Protein AF-A0A9D7JY23-F1 (afdb_monomer_lite)

Foldseek 3Di:
DDDPDPDPDDDDDDDDDPAQWDADPNDTDGNDPPDDDDDDDDPDDDDPVCVVCVVVVVVVVVVVVPD

Sequence (67 aa):
MRFSRNQPLVYKALVTLKAMKLEMDGEKFPLSAGMQTSAEIMLGTRTVAEYLLSPVRKAWHEAGRER

Structure (mmCIF, N/CA/C/O backbone):
data_AF-A0A9D7JY23-F1
#
_entry.id   AF-A0A9D7JY23-F1
#
loop_
_atom_site.group_PDB
_atom_site.id
_atom_site.type_symbol
_atom_site.label_atom_id
_atom_site.label_alt_id
_atom_site.label_comp_id
_atom_site.label_asym_id
_atom_site.label_entity_id
_atom_site.label_seq_id
_atom_site.pdbx_PDB_ins_code
_atom_site.Cartn_x
_atom_site.Cartn_y
_atom_site.Cartn_z
_atom_site.occupancy
_atom_site.B_iso_or_equiv
_atom_site.auth_seq_id
_atom_site.auth_comp_id
_atom_site.auth_asym_id
_atom_site.auth_atom_id
_atom_site.pdbx_PDB_model_num
ATOM 1 N N . MET A 1 1 ? 28.147 35.772 -7.598 1.00 39.53 1 MET A N 1
ATOM 2 C CA . MET A 1 1 ? 27.452 34.840 -6.682 1.00 39.53 1 MET A CA 1
ATOM 3 C C . MET A 1 1 ? 26.422 34.056 -7.496 1.00 39.53 1 MET A C 1
ATOM 5 O O . MET A 1 1 ? 25.425 34.633 -7.906 1.00 39.53 1 MET A O 1
ATOM 9 N N . ARG A 1 2 ? 26.718 32.806 -7.884 1.00 41.94 2 ARG A N 1
ATOM 10 C CA . ARG A 1 2 ? 25.844 31.990 -8.753 1.00 41.94 2 ARG A CA 1
ATOM 11 C C . ARG A 1 2 ? 25.002 31.046 -7.891 1.00 41.94 2 ARG A C 1
ATOM 13 O O . ARG A 1 2 ? 25.541 30.098 -7.338 1.00 41.94 2 ARG A O 1
ATOM 20 N N . PHE A 1 3 ? 23.692 31.275 -7.822 1.00 57.09 3 PHE A N 1
ATOM 21 C CA . PHE A 1 3 ? 22.735 30.246 -7.413 1.00 57.09 3 PHE A CA 1
ATOM 22 C C . PHE A 1 3 ? 22.248 29.527 -8.672 1.00 57.09 3 PHE A C 1
ATOM 24 O O . PHE A 1 3 ? 21.448 30.078 -9.422 1.00 57.09 3 PHE A O 1
ATOM 31 N N . SER A 1 4 ? 22.710 28.303 -8.920 1.00 59.22 4 SER A N 1
ATOM 32 C CA . SER A 1 4 ? 21.966 27.369 -9.773 1.00 59.22 4 SER A CA 1
ATOM 33 C C . SER A 1 4 ? 21.175 26.445 -8.861 1.00 59.22 4 SER A C 1
ATOM 35 O O . SER A 1 4 ? 21.689 25.481 -8.302 1.00 59.22 4 SER A O 1
ATOM 37 N N . ARG A 1 5 ? 19.915 26.839 -8.658 1.00 60.75 5 ARG A N 1
ATOM 38 C CA . ARG A 1 5 ? 18.864 26.067 -8.001 1.00 60.75 5 ARG A CA 1
ATOM 39 C C . ARG A 1 5 ? 18.504 24.891 -8.900 1.00 60.75 5 ARG A C 1
ATOM 41 O O . ARG A 1 5 ? 17.791 25.075 -9.875 1.00 60.75 5 ARG A O 1
ATOM 48 N N 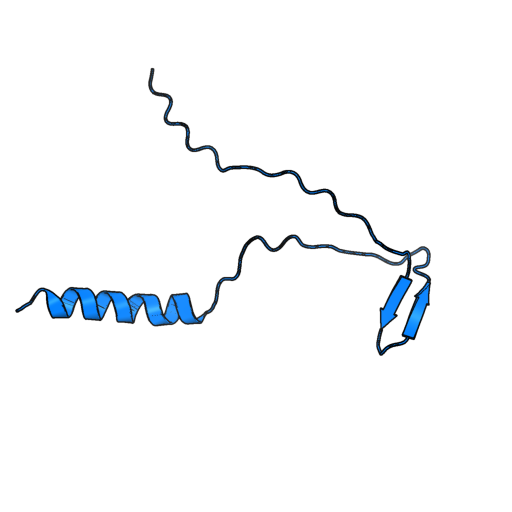. ASN A 1 6 ? 18.955 23.699 -8.546 1.00 63.16 6 ASN A N 1
ATOM 49 C CA . ASN A 1 6 ? 18.266 22.478 -8.948 1.00 63.16 6 ASN A CA 1
ATOM 50 C C . ASN A 1 6 ? 18.117 21.586 -7.715 1.00 63.16 6 ASN A C 1
ATOM 52 O O . ASN A 1 6 ? 18.679 20.497 -7.639 1.00 63.16 6 ASN A O 1
ATOM 56 N N . GLN A 1 7 ? 17.436 22.111 -6.691 1.00 70.00 7 GLN A N 1
ATOM 57 C CA . GLN A 1 7 ? 16.983 21.259 -5.599 1.00 70.00 7 GLN A CA 1
ATOM 58 C C . GLN A 1 7 ? 15.847 20.386 -6.139 1.00 70.00 7 GLN A C 1
ATOM 60 O O . GLN A 1 7 ? 14.920 20.932 -6.744 1.00 70.00 7 GLN A O 1
ATOM 65 N N . PRO A 1 8 ? 15.915 19.057 -5.964 1.00 72.06 8 PRO A N 1
ATOM 66 C CA . PRO A 1 8 ? 14.832 18.176 -6.368 1.00 72.06 8 PRO A CA 1
ATOM 67 C C . PRO A 1 8 ? 13.538 18.587 -5.659 1.00 72.06 8 PRO A C 1
ATOM 69 O O . PRO A 1 8 ? 13.553 18.963 -4.486 1.00 72.06 8 PRO A O 1
ATOM 72 N N . LEU A 1 9 ? 12.421 18.535 -6.383 1.00 78.81 9 LEU A N 1
ATOM 73 C CA . LEU A 1 9 ? 11.101 18.811 -5.824 1.00 78.81 9 LEU A CA 1
ATOM 74 C C . LEU A 1 9 ? 10.780 17.732 -4.784 1.00 78.81 9 LEU A C 1
ATOM 76 O O . LEU A 1 9 ? 10.670 16.554 -5.118 1.00 78.81 9 LEU A O 1
ATOM 80 N N . VAL A 1 10 ? 10.658 18.135 -3.520 1.00 83.19 10 VAL A N 1
ATOM 81 C CA . VAL A 1 10 ? 10.263 17.247 -2.422 1.00 83.19 10 VAL A CA 1
ATOM 82 C C . VAL A 1 10 ? 8.783 17.460 -2.141 1.00 83.19 10 VAL A C 1
ATOM 84 O O . VAL A 1 10 ? 8.346 18.586 -1.902 1.00 83.19 10 VAL A O 1
ATOM 87 N N . TYR A 1 11 ? 8.019 16.371 -2.136 1.00 84.88 11 TYR A N 1
ATOM 88 C CA . TYR A 1 11 ? 6.591 16.381 -1.838 1.00 84.88 11 TYR A CA 1
ATOM 89 C C . TYR A 1 11 ? 6.326 15.689 -0.503 1.00 84.88 11 TYR A C 1
ATOM 91 O O . TYR A 1 11 ? 6.932 14.665 -0.191 1.00 84.88 11 TYR A O 1
ATOM 99 N N . LYS A 1 12 ? 5.410 16.249 0.291 1.00 90.88 12 LYS A N 1
ATOM 100 C CA . LYS A 1 12 ? 4.928 15.608 1.520 1.00 90.88 12 LYS A CA 1
ATOM 101 C C . LYS A 1 12 ? 3.811 14.626 1.181 1.00 90.88 12 LYS A C 1
ATOM 103 O O . LYS A 1 12 ? 2.910 14.968 0.421 1.00 90.88 12 LYS A O 1
ATOM 108 N N . ALA A 1 13 ? 3.844 13.454 1.804 1.00 91.25 13 ALA A N 1
ATOM 109 C CA . ALA A 1 13 ? 2.776 12.466 1.748 1.00 91.25 13 ALA A CA 1
ATOM 110 C C . ALA A 1 13 ? 2.354 12.089 3.172 1.00 91.25 13 ALA A C 1
ATOM 112 O O . ALA A 1 13 ? 3.199 11.926 4.052 1.00 91.25 13 ALA A O 1
ATOM 113 N N . LEU A 1 14 ? 1.048 11.965 3.391 1.00 94.50 14 LEU A N 1
ATOM 114 C CA . LEU A 1 14 ? 0.475 11.432 4.623 1.00 94.50 14 LEU A CA 1
ATOM 115 C C . LEU A 1 14 ? -0.139 10.074 4.296 1.00 94.50 14 LEU A C 1
ATOM 117 O O . LEU A 1 14 ? -0.943 9.970 3.372 1.00 94.50 14 LEU A O 1
ATOM 121 N N . VAL A 1 15 ? 0.244 9.047 5.049 1.00 92.88 15 VAL A N 1
ATOM 122 C CA . VAL A 1 15 ? -0.266 7.684 4.884 1.00 92.88 15 VAL A CA 1
ATOM 123 C C . VAL A 1 15 ? -0.976 7.290 6.167 1.00 92.88 15 VAL A C 1
ATOM 125 O O . VAL A 1 15 ? -0.441 7.458 7.260 1.00 92.88 15 VAL A O 1
ATOM 128 N N . THR A 1 16 ? -2.195 6.783 6.030 1.00 93.94 16 THR A N 1
ATOM 129 C CA . THR A 1 16 ? -2.981 6.254 7.140 1.00 93.94 16 THR A CA 1
ATOM 130 C C . THR A 1 16 ? -3.668 4.976 6.701 1.00 93.94 16 THR A C 1
ATOM 132 O O . THR A 1 16 ? -4.018 4.808 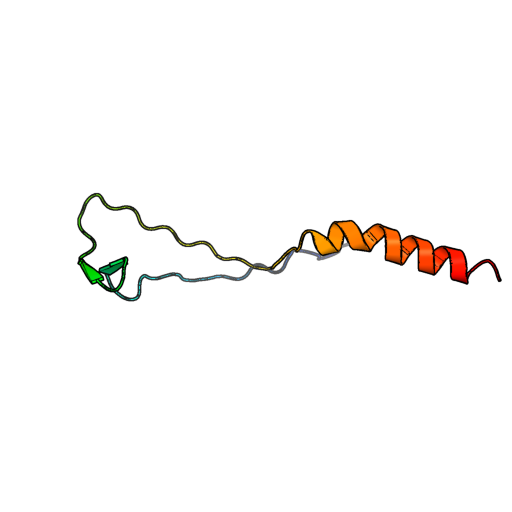5.529 1.00 93.94 16 THR A O 1
ATOM 135 N N . LEU A 1 17 ? -3.864 4.068 7.646 1.00 92.88 17 LEU A N 1
ATOM 136 C CA . LEU A 1 17 ? -4.596 2.849 7.386 1.00 92.88 17 LEU A CA 1
ATOM 137 C C . LEU A 1 17 ? -6.099 3.155 7.360 1.00 92.88 17 LEU A C 1
ATOM 139 O O . LEU A 1 17 ? -6.644 3.728 8.300 1.00 92.88 17 LEU A O 1
ATOM 143 N N . LYS A 1 18 ? -6.787 2.750 6.288 1.00 91.19 18 LYS A N 1
ATOM 144 C CA . LYS A 1 18 ? -8.232 2.993 6.127 1.00 91.19 18 LYS A CA 1
ATOM 145 C C . LYS A 1 18 ? -9.079 2.248 7.167 1.00 91.19 18 LYS A C 1
ATOM 147 O O . LYS A 1 18 ? -10.135 2.732 7.562 1.00 91.19 18 LYS A O 1
ATOM 152 N N . ALA A 1 19 ? -8.640 1.061 7.575 1.00 90.62 19 ALA A N 1
ATOM 153 C CA . ALA A 1 19 ? -9.292 0.249 8.594 1.00 90.62 19 ALA A CA 1
ATOM 154 C C . ALA A 1 19 ? -8.264 -0.663 9.262 1.00 90.62 19 ALA A C 1
ATOM 156 O O . ALA A 1 19 ? -7.397 -1.197 8.582 1.00 90.62 19 ALA A O 1
ATOM 157 N N . MET A 1 20 ? -8.408 -0.909 10.565 1.00 92.19 20 MET A N 1
ATOM 158 C CA . MET A 1 20 ? -7.561 -1.837 11.328 1.00 92.19 20 MET A CA 1
ATOM 159 C C . MET A 1 20 ? -7.901 -3.307 11.020 1.00 92.19 20 MET A C 1
ATOM 161 O O . MET A 1 20 ? -8.288 -4.069 11.906 1.00 92.19 20 MET A O 1
ATOM 165 N N . LYS A 1 21 ? -7.833 -3.695 9.743 1.00 93.25 21 LYS A N 1
ATOM 166 C CA . LYS A 1 21 ? -8.173 -5.031 9.248 1.00 93.25 21 LYS A CA 1
ATOM 167 C C . LYS A 1 21 ? -7.135 -5.509 8.237 1.00 93.25 21 LYS A C 1
ATOM 169 O O . LYS A 1 21 ? -6.707 -4.736 7.386 1.00 93.25 21 LYS A O 1
ATOM 174 N N . LEU A 1 22 ? -6.779 -6.781 8.333 1.00 91.38 22 LEU A N 1
ATOM 175 C CA . LEU A 1 22 ? -5.996 -7.520 7.353 1.00 91.38 22 LEU A CA 1
ATOM 176 C C . LEU A 1 22 ? -6.965 -8.256 6.424 1.00 91.38 22 LEU A C 1
ATOM 178 O O . LEU A 1 22 ? -7.856 -8.959 6.901 1.00 91.38 22 LEU A O 1
ATOM 182 N N . GLU A 1 23 ? -6.797 -8.082 5.117 1.00 92.25 23 GLU A N 1
ATOM 183 C CA . GLU A 1 23 ? -7.515 -8.842 4.092 1.00 92.25 23 GLU A CA 1
ATOM 184 C C . GLU A 1 23 ? -6.582 -9.903 3.512 1.00 92.25 23 GLU A C 1
ATOM 186 O O . GLU A 1 23 ? -5.506 -9.576 3.011 1.00 92.25 23 GLU A O 1
ATOM 191 N N . MET A 1 24 ? -6.986 -11.167 3.610 1.00 89.75 24 MET A N 1
ATOM 192 C CA . MET A 1 24 ? -6.222 -12.317 3.129 1.00 89.75 24 MET A CA 1
ATOM 193 C C . MET A 1 24 ? -7.203 -13.372 2.625 1.00 89.75 24 MET A C 1
ATOM 195 O O . MET A 1 24 ? -8.170 -13.676 3.316 1.00 89.75 24 MET A O 1
ATOM 199 N N . ASP A 1 25 ? -6.991 -13.875 1.408 1.00 92.00 25 ASP A N 1
ATOM 200 C CA . ASP A 1 25 ? -7.820 -14.918 0.779 1.00 92.00 25 ASP A CA 1
ATOM 201 C C . ASP A 1 25 ? -9.336 -14.623 0.766 1.00 92.00 25 ASP A C 1
ATOM 203 O O . ASP A 1 25 ? -10.173 -15.519 0.795 1.00 92.00 25 ASP A O 1
ATOM 207 N N . GLY A 1 26 ? -9.707 -13.339 0.710 1.00 93.69 26 GLY A N 1
ATOM 208 C CA . GLY A 1 26 ? -11.102 -12.885 0.730 1.00 93.69 26 GLY A CA 1
ATOM 209 C C . GLY A 1 26 ? -11.718 -12.756 2.129 1.00 93.69 26 GLY A C 1
ATOM 210 O O . GLY A 1 26 ? -12.822 -12.221 2.255 1.00 93.69 26 GLY A O 1
ATOM 211 N N . GLU A 1 27 ? -11.005 -13.161 3.180 1.00 93.69 27 GLU A N 1
ATOM 212 C CA . GLU A 1 27 ? -11.422 -13.016 4.573 1.00 93.69 27 GLU A CA 1
ATOM 213 C C . GLU A 1 27 ? -10.825 -11.768 5.235 1.00 93.69 27 GLU A C 1
ATOM 215 O O . GLU A 1 27 ? -9.779 -11.246 4.839 1.00 93.69 27 GLU A O 1
ATOM 220 N N . LYS A 1 28 ? -11.527 -11.261 6.258 1.00 93.00 28 LYS A N 1
ATOM 221 C CA . LYS A 1 28 ? -11.156 -10.047 6.998 1.00 93.00 28 LYS A CA 1
ATOM 222 C C . LYS A 1 28 ? -10.839 -10.387 8.443 1.00 93.00 28 LYS A C 1
ATOM 224 O O . LYS A 1 28 ? -11.732 -10.769 9.196 1.00 93.00 28 LYS A O 1
ATOM 229 N N . PHE A 1 29 ? -9.608 -10.116 8.851 1.00 91.44 29 PHE A N 1
ATOM 230 C CA . PHE A 1 29 ? -9.135 -10.323 10.216 1.00 91.44 29 PHE A CA 1
ATOM 231 C C . PHE A 1 29 ? -8.866 -8.979 10.898 1.00 91.44 29 PHE A C 1
ATOM 233 O O . PHE A 1 29 ? -8.368 -8.059 10.249 1.00 91.44 29 PHE A O 1
ATOM 240 N N . PRO A 1 30 ? -9.181 -8.809 12.191 1.00 91.44 30 PRO A N 1
ATOM 241 C CA . PRO A 1 30 ? -8.791 -7.608 12.921 1.00 91.44 30 PRO A CA 1
ATOM 242 C C . PRO A 1 30 ? -7.265 -7.555 13.076 1.00 91.44 30 PRO A C 1
ATOM 244 O O . PRO A 1 30 ? -6.644 -8.525 13.517 1.00 91.44 30 PRO A O 1
ATOM 247 N N . LEU A 1 31 ? -6.656 -6.407 12.762 1.00 92.12 31 LEU A N 1
ATOM 248 C CA . LEU A 1 31 ? -5.252 -6.181 13.108 1.00 92.12 31 LEU A CA 1
ATOM 249 C C . LEU A 1 31 ? -5.131 -6.114 14.630 1.00 92.12 31 LEU A C 1
ATOM 251 O O . LEU A 1 31 ? -5.785 -5.299 15.280 1.00 92.12 31 LEU A O 1
ATOM 255 N N . SER A 1 32 ? -4.303 -6.995 15.183 1.00 89.38 32 SER A N 1
ATOM 256 C CA . SER A 1 32 ? -4.124 -7.158 16.624 1.00 89.38 32 SER A CA 1
ATOM 257 C C . SER A 1 32 ? -2.751 -6.663 17.071 1.00 89.38 32 SER A C 1
ATOM 259 O O . SER A 1 32 ? -1.830 -6.503 16.265 1.00 89.38 32 SER A O 1
ATOM 261 N N . ALA A 1 33 ? -2.609 -6.414 18.373 1.00 87.88 33 ALA A N 1
ATOM 262 C CA . ALA A 1 33 ? -1.330 -6.034 18.961 1.00 87.88 33 ALA A CA 1
ATOM 263 C C . ALA A 1 33 ? -0.247 -7.081 18.638 1.00 87.88 33 ALA A C 1
ATOM 265 O O . ALA A 1 33 ? -0.506 -8.282 18.663 1.00 87.88 33 ALA A O 1
ATOM 266 N N . GLY A 1 34 ? 0.959 -6.612 18.316 1.00 91.50 34 GLY A N 1
ATOM 267 C CA . GLY A 1 34 ? 2.078 -7.462 17.893 1.00 91.50 34 GLY A CA 1
ATOM 268 C C . GLY A 1 34 ? 2.209 -7.648 16.377 1.00 91.50 34 GLY A C 1
ATOM 269 O O . GLY A 1 34 ? 3.233 -8.151 15.927 1.00 91.50 34 GLY A O 1
ATOM 270 N N . MET A 1 35 ? 1.232 -7.207 15.577 1.00 91.94 35 MET A N 1
ATOM 271 C CA . MET A 1 35 ? 1.342 -7.200 14.113 1.00 91.94 35 MET A CA 1
ATOM 272 C C . MET A 1 35 ? 2.067 -5.945 13.602 1.00 91.94 35 MET A C 1
ATOM 274 O O . MET A 1 35 ? 1.915 -4.857 14.158 1.00 91.94 35 MET A O 1
ATOM 278 N N . GLN A 1 36 ? 2.818 -6.083 12.505 1.00 90.62 36 GLN A N 1
ATOM 279 C CA . GLN A 1 36 ? 3.504 -4.979 11.825 1.00 90.62 36 GLN A CA 1
ATOM 280 C C . GLN A 1 36 ? 2.816 -4.654 10.493 1.00 90.62 36 GLN A C 1
ATOM 282 O O . GLN A 1 36 ? 2.472 -5.550 9.728 1.00 90.62 36 GLN A O 1
ATOM 287 N N . THR A 1 37 ? 2.640 -3.364 10.197 1.00 90.81 37 THR A N 1
ATOM 288 C CA . THR A 1 37 ? 2.141 -2.867 8.902 1.00 90.81 37 THR A CA 1
ATOM 289 C C . THR A 1 37 ? 3.224 -2.030 8.223 1.00 90.81 37 THR A C 1
ATOM 291 O O . THR A 1 37 ? 3.933 -1.282 8.892 1.00 90.81 37 THR A O 1
ATOM 294 N N . SER A 1 38 ? 3.354 -2.153 6.901 1.00 92.06 38 SER A N 1
ATOM 295 C CA . SER A 1 38 ? 4.295 -1.384 6.078 1.00 92.06 38 SER A CA 1
ATOM 296 C C . SER A 1 38 ? 3.555 -0.718 4.919 1.00 92.06 38 SER A C 1
ATOM 298 O O . SER A 1 38 ? 2.571 -1.263 4.421 1.00 92.06 38 SER A O 1
ATOM 300 N N . ALA A 1 39 ? 4.031 0.449 4.492 1.00 92.50 39 ALA A N 1
ATOM 301 C CA . ALA A 1 39 ? 3.557 1.137 3.300 1.00 92.50 39 ALA A CA 1
ATOM 302 C C . ALA A 1 39 ? 4.753 1.718 2.539 1.00 92.50 39 ALA A C 1
ATOM 304 O O . ALA A 1 39 ? 5.641 2.320 3.141 1.00 92.50 39 ALA A O 1
ATOM 305 N N . GLU A 1 40 ? 4.753 1.567 1.217 1.00 91.25 40 GLU A N 1
ATOM 306 C CA . GLU A 1 40 ? 5.792 2.089 0.332 1.00 91.25 40 GLU A CA 1
ATOM 307 C C . GLU A 1 40 ? 5.177 3.055 -0.686 1.00 91.25 40 GLU A C 1
ATOM 309 O O . GLU A 1 40 ? 4.112 2.794 -1.248 1.00 91.25 40 GLU A O 1
ATOM 314 N N . ILE A 1 41 ? 5.843 4.190 -0.921 1.00 90.19 41 ILE A N 1
ATOM 315 C CA . ILE A 1 41 ? 5.429 5.180 -1.921 1.00 90.19 41 ILE A CA 1
ATOM 316 C C . ILE A 1 41 ? 6.293 4.987 -3.165 1.00 90.19 41 ILE A C 1
ATOM 318 O O . ILE A 1 41 ? 7.416 5.485 -3.248 1.00 90.19 41 ILE A O 1
ATOM 322 N N . MET A 1 42 ? 5.753 4.277 -4.151 1.00 90.06 42 MET A N 1
ATOM 323 C CA . MET A 1 42 ? 6.421 4.064 -5.433 1.00 90.06 42 MET A CA 1
ATOM 324 C C . MET A 1 42 ? 6.230 5.293 -6.334 1.00 90.06 42 MET A C 1
ATOM 326 O O . MET A 1 42 ? 5.136 5.543 -6.833 1.00 90.06 42 MET A O 1
ATOM 330 N N . LEU A 1 43 ? 7.293 6.073 -6.550 1.00 87.19 43 LEU A N 1
ATOM 331 C CA . LEU A 1 43 ? 7.252 7.306 -7.359 1.00 87.19 43 LEU A CA 1
ATOM 332 C C . LEU A 1 43 ? 7.432 7.075 -8.869 1.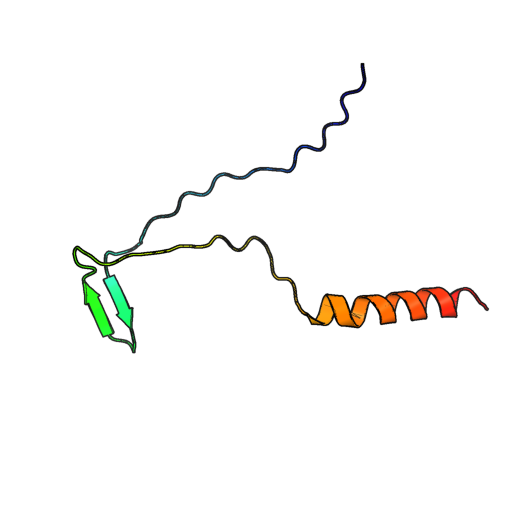00 87.19 43 LEU A C 1
ATOM 334 O O . LEU A 1 43 ? 7.406 8.024 -9.649 1.00 87.19 43 LEU A O 1
ATOM 338 N N . GLY A 1 44 ? 7.641 5.833 -9.298 1.00 84.06 44 GLY A N 1
ATOM 339 C CA . GLY A 1 44 ? 7.827 5.509 -10.703 1.00 84.06 44 GLY A CA 1
ATOM 340 C C . GLY A 1 44 ? 7.948 4.014 -10.940 1.00 84.06 44 GLY A C 1
ATOM 341 O O . GLY A 1 44 ? 8.145 3.226 -10.016 1.00 84.06 44 GLY A O 1
ATOM 342 N N . THR A 1 45 ? 7.852 3.640 -12.206 1.00 80.12 45 THR A N 1
ATOM 343 C CA . THR A 1 45 ? 8.048 2.276 -12.680 1.00 80.12 45 THR A CA 1
ATOM 344 C C . THR A 1 45 ? 9.251 2.284 -13.613 1.00 80.12 45 THR A C 1
ATOM 346 O O . THR A 1 45 ? 9.304 3.054 -14.566 1.00 80.12 45 THR A O 1
ATOM 349 N N . ARG A 1 46 ? 10.265 1.473 -13.300 1.00 78.50 46 ARG A N 1
ATOM 350 C CA . ARG A 1 46 ? 11.380 1.205 -14.214 1.00 78.50 46 ARG A CA 1
ATOM 351 C C . ARG A 1 46 ? 11.241 -0.214 -14.706 1.00 78.50 46 ARG A C 1
ATOM 353 O O . ARG A 1 46 ? 11.282 -1.153 -13.911 1.00 78.50 46 ARG A O 1
ATOM 360 N N . THR A 1 47 ? 11.067 -0.366 -16.008 1.00 84.56 47 THR A N 1
ATOM 361 C CA . THR A 1 47 ? 11.006 -1.687 -16.625 1.00 84.56 47 THR A CA 1
ATOM 362 C C . THR A 1 47 ? 12.406 -2.138 -17.033 1.00 84.56 47 THR A C 1
ATOM 364 O O . THR A 1 47 ? 13.222 -1.342 -17.493 1.00 84.56 47 THR A O 1
ATOM 367 N N . VAL A 1 48 ? 12.698 -3.437 -16.918 1.00 84.00 48 VAL A N 1
ATOM 368 C CA . VAL A 1 48 ? 13.964 -4.008 -17.427 1.00 84.00 48 VAL A CA 1
ATOM 369 C C . VAL A 1 48 ? 14.105 -3.770 -18.938 1.00 84.00 48 VAL A C 1
ATOM 371 O O . VAL A 1 48 ? 15.209 -3.559 -19.439 1.00 84.00 48 VAL A O 1
ATOM 374 N N . ALA A 1 49 ? 12.981 -3.724 -19.661 1.00 85.12 49 ALA A N 1
ATOM 375 C CA . ALA A 1 49 ? 12.932 -3.421 -21.087 1.00 85.12 49 ALA A CA 1
ATOM 376 C C . ALA A 1 49 ? 13.593 -2.077 -21.442 1.00 85.12 49 ALA A C 1
ATOM 378 O O . ALA A 1 49 ? 14.245 -1.987 -22.478 1.00 85.12 49 ALA A O 1
ATOM 379 N N . GLU A 1 50 ? 13.509 -1.054 -20.586 1.00 79.12 50 GLU A N 1
ATOM 380 C CA . GLU A 1 50 ? 14.194 0.227 -20.816 1.00 79.12 50 GLU A CA 1
ATOM 381 C C . GLU A 1 50 ? 15.715 0.067 -20.906 1.00 79.12 50 GLU A C 1
ATOM 383 O O . GLU A 1 50 ? 16.349 0.702 -21.750 1.00 79.12 50 GLU A O 1
ATOM 388 N N . TYR A 1 51 ? 16.308 -0.808 -20.087 1.00 79.31 51 TYR A N 1
ATOM 389 C CA . TYR A 1 51 ? 17.741 -1.093 -20.149 1.00 79.31 51 TYR A CA 1
ATOM 390 C C . TYR A 1 51 ? 18.098 -1.836 -21.438 1.00 79.31 51 TYR A C 1
ATOM 392 O O . TYR A 1 51 ? 19.061 -1.465 -22.108 1.00 79.31 51 TYR A O 1
ATOM 400 N N . LEU A 1 52 ? 17.280 -2.821 -21.821 1.00 84.38 52 LEU A N 1
ATOM 401 C CA . LEU A 1 52 ? 17.488 -3.650 -23.012 1.00 84.38 52 LEU A CA 1
ATOM 402 C C . LEU A 1 52 ? 17.287 -2.888 -24.329 1.00 84.38 52 LEU A C 1
ATOM 404 O O . LEU A 1 52 ? 17.973 -3.166 -25.307 1.00 84.38 52 LEU A O 1
ATOM 408 N N . LEU A 1 53 ? 16.370 -1.919 -24.367 1.00 81.44 53 LEU A N 1
ATOM 409 C CA . LEU A 1 53 ? 16.074 -1.118 -25.561 1.00 81.44 53 LEU A CA 1
ATOM 410 C C . LEU A 1 53 ? 16.951 0.139 -25.671 1.00 81.44 53 LEU A C 1
ATOM 412 O O . LEU A 1 53 ? 17.029 0.745 -26.745 1.00 81.44 53 LEU A O 1
ATOM 416 N N . SER A 1 54 ? 17.641 0.527 -24.592 1.00 76.06 54 SER A N 1
ATOM 417 C CA . SER A 1 54 ? 18.581 1.655 -24.602 1.00 76.06 54 SER A CA 1
ATOM 418 C C . SER A 1 54 ? 19.702 1.544 -25.656 1.00 76.06 54 SER A C 1
ATOM 420 O O . SER A 1 54 ? 19.991 2.561 -26.294 1.00 76.06 54 SER A O 1
ATOM 422 N N . PRO A 1 55 ? 20.311 0.368 -25.926 1.00 73.62 55 PRO A N 1
ATOM 423 C CA . PRO A 1 55 ? 21.371 0.225 -26.921 1.00 73.62 55 PRO A CA 1
ATOM 424 C C . PRO A 1 55 ? 20.807 0.183 -28.344 1.00 73.62 55 PRO A C 1
ATOM 426 O O . PRO A 1 55 ? 21.398 0.760 -29.250 1.00 73.62 55 PRO A O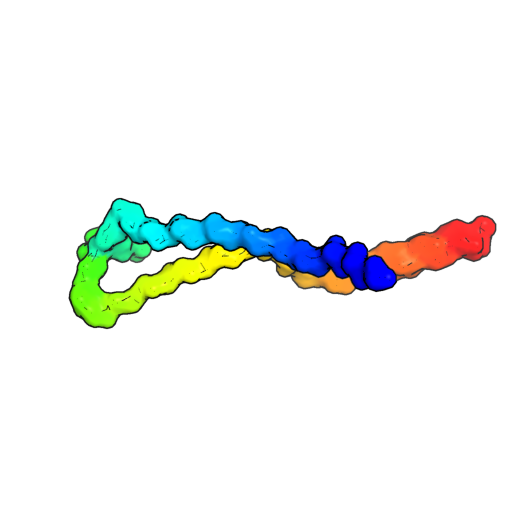 1
ATOM 429 N N . VAL A 1 56 ? 19.630 -0.428 -28.536 1.00 76.94 56 VAL A N 1
ATOM 430 C CA . VAL A 1 56 ? 18.964 -0.538 -29.846 1.00 76.94 56 VAL A CA 1
ATOM 431 C C . VAL A 1 56 ? 18.633 0.847 -30.401 1.00 76.94 56 VAL A C 1
ATOM 433 O O . VAL A 1 56 ? 18.921 1.141 -31.560 1.00 76.94 56 VAL A O 1
ATOM 436 N N . ARG A 1 57 ? 18.112 1.746 -29.553 1.00 67.81 57 ARG A N 1
ATOM 437 C CA . ARG A 1 57 ? 17.869 3.145 -29.942 1.00 67.81 57 ARG A CA 1
ATOM 438 C C . ARG A 1 57 ? 19.156 3.880 -30.323 1.00 67.81 57 ARG A C 1
ATOM 440 O O . ARG A 1 57 ? 19.133 4.656 -31.273 1.00 67.81 57 ARG A O 1
ATOM 447 N N . LYS A 1 58 ? 20.266 3.652 -29.610 1.00 67.44 58 LYS A N 1
ATOM 448 C CA . LYS A 1 58 ? 21.563 4.271 -29.941 1.00 67.44 58 LYS A CA 1
ATOM 449 C C . LYS A 1 58 ? 22.076 3.795 -31.299 1.00 67.44 58 LYS A C 1
ATOM 451 O O . LYS A 1 58 ? 22.406 4.630 -32.132 1.00 67.44 58 LYS A O 1
ATOM 456 N N . ALA A 1 59 ? 22.033 2.486 -31.546 1.00 74.56 59 ALA A N 1
ATOM 457 C CA . ALA A 1 59 ? 22.486 1.889 -32.800 1.00 74.56 59 ALA A CA 1
ATOM 458 C C . ALA A 1 59 ? 21.694 2.397 -34.019 1.00 74.56 59 ALA A C 1
ATOM 460 O O . ALA A 1 59 ? 22.281 2.693 -35.056 1.00 74.56 59 ALA A O 1
ATOM 461 N N . TRP A 1 60 ? 20.372 2.568 -33.899 1.00 69.88 60 TRP A N 1
ATOM 462 C CA . TRP A 1 60 ? 19.559 3.168 -34.967 1.00 69.88 60 TRP A CA 1
ATOM 463 C C . TRP A 1 60 ? 19.875 4.647 -35.221 1.00 69.88 60 TRP A C 1
ATOM 465 O O . TRP A 1 60 ? 19.889 5.072 -36.375 1.00 69.88 60 TRP A O 1
ATOM 475 N N . HIS A 1 61 ? 20.150 5.434 -34.177 1.00 65.25 61 HIS A N 1
ATOM 476 C CA . HIS A 1 61 ? 20.531 6.840 -34.341 1.00 65.25 61 HIS A CA 1
ATOM 477 C C . HIS A 1 61 ? 21.926 7.028 -34.957 1.00 65.25 61 HIS A C 1
ATOM 479 O O . HIS A 1 61 ? 22.143 8.015 -35.658 1.00 65.25 61 HIS A O 1
ATOM 485 N N . GLU A 1 62 ? 22.859 6.106 -34.720 1.00 64.50 62 GLU A N 1
ATOM 486 C CA . GLU A 1 62 ? 24.187 6.111 -35.350 1.00 64.50 62 GLU A CA 1
ATOM 487 C C . GLU A 1 62 ? 24.125 5.653 -36.812 1.00 64.50 62 GLU A C 1
ATOM 489 O O . GLU A 1 62 ? 24.613 6.360 -37.690 1.00 64.50 62 GLU A O 1
ATOM 494 N N . ALA A 1 63 ? 23.412 4.560 -37.104 1.00 65.00 63 ALA A N 1
ATOM 495 C CA . ALA A 1 63 ? 23.275 4.031 -38.465 1.00 65.00 63 ALA A CA 1
ATOM 496 C C . ALA A 1 63 ? 22.543 4.979 -39.438 1.00 65.00 63 ALA A C 1
ATOM 498 O O . ALA A 1 63 ? 22.742 4.905 -40.649 1.00 65.00 63 ALA A O 1
ATOM 499 N N . GLY A 1 64 ? 21.690 5.873 -38.926 1.00 64.56 64 GLY A N 1
ATOM 500 C CA . GLY A 1 64 ? 21.005 6.893 -39.724 1.00 64.56 64 GLY A CA 1
ATOM 501 C C . GLY A 1 64 ? 21.849 8.130 -40.049 1.00 64.56 64 GLY A C 1
ATOM 502 O O . GLY A 1 64 ? 21.416 8.935 -40.865 1.00 64.56 64 GLY A O 1
ATOM 503 N N . ARG A 1 65 ? 23.020 8.305 -39.419 1.00 62.56 65 ARG A N 1
ATOM 504 C CA . ARG A 1 65 ? 23.928 9.437 -39.686 1.00 62.56 65 ARG A CA 1
ATOM 505 C C . ARG A 1 65 ? 25.044 9.122 -40.675 1.00 62.56 65 ARG A C 1
ATOM 507 O O . ARG A 1 65 ? 25.764 10.032 -41.067 1.00 62.56 65 ARG A O 1
ATOM 514 N N . GLU A 1 66 ? 25.174 7.866 -41.082 1.00 60.06 66 GLU A N 1
ATOM 515 C CA . GLU A 1 66 ? 26.2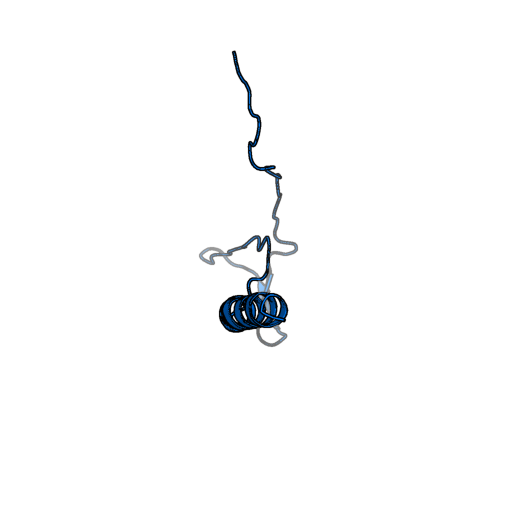24 7.409 -41.995 1.00 60.06 66 GLU A CA 1
ATOM 516 C C . GLU A 1 66 ? 25.738 7.276 -43.451 1.00 60.06 66 GLU A C 1
ATOM 518 O O . GLU A 1 66 ? 26.306 6.533 -44.247 1.00 60.06 66 GLU A O 1
ATOM 523 N N . ARG A 1 67 ? 24.670 7.997 -43.813 1.00 58.72 67 ARG A N 1
ATOM 524 C CA . ARG A 1 67 ? 24.204 8.160 -45.196 1.00 58.72 67 ARG A CA 1
ATOM 525 C C . ARG A 1 67 ? 23.909 9.619 -45.493 1.00 58.72 67 ARG A C 1
ATOM 527 O O . ARG A 1 67 ? 23.222 10.243 -44.655 1.00 58.72 67 ARG A O 1
#

Secondary structure (DSSP, 8-state):
-----------------SSSEEEETTEEEE--TT-------------HHHHHHHHHHHHHHHHTS--

Organism: NCBI:txid2954365

pLDDT: mean 80.72, std 13.33, range [39.53, 94.5]

Radiu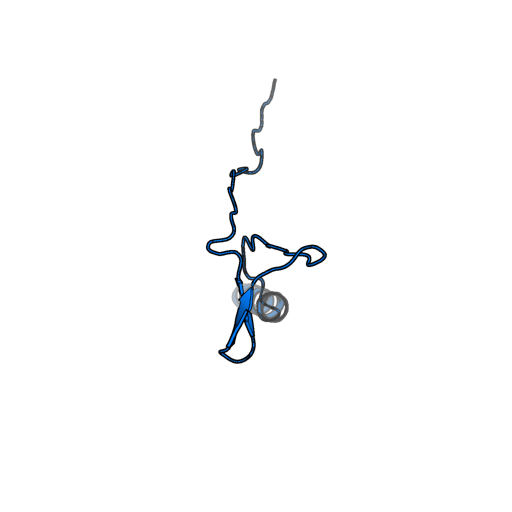s of gyration: 23.61 Å; chains: 1; bounding box: 39×50×64 Å